Protein AF-A0A524ATP1-F1 (afdb_monomer_lite)

Foldseek 3Di:
DDPPPCDPVVVVCVVVVVVVVVVVVVVVVCVVVVVDDDDDDPDDDDDQDDPDPDDDCSVVVVVVVVVVVVVVVDDDDDDDD

Radius of gyration: 18.72 Å; chains: 1; bounding box: 36×38×41 Å

pLDDT: mean 85.95, std 11.74, range [39.0, 96.62]

Secondary structure (DSSP, 8-state):
------SSHHHHTHHHHHHHHHHHHHHHHHHHTT-S-----SS-------SSSS--SHHHHHHHHHHHHHHTT--------

Sequence (81 aa):
MNLNNRGLVNYLLLPISGVFYLLSRIRKFFYQAKLLTTHTFNIDVIVVGNITVGGSGKTPVVITLVNYFKQQGKRVGVVSR

Structure (mmCIF, N/CA/C/O backbone):
data_AF-A0A524ATP1-F1
#
_entry.id   AF-A0A524ATP1-F1
#
loop_
_atom_site.group_PDB
_atom_site.id
_atom_site.type_symbol
_atom_site.label_atom_id
_atom_site.label_alt_id
_atom_site.label_comp_id
_atom_site.label_asym_id
_atom_site.label_entity_id
_atom_site.label_seq_id
_atom_site.pdbx_PDB_ins_code
_atom_site.Cartn_x
_atom_site.Cartn_y
_atom_site.Cartn_z
_atom_site.occupancy
_atom_site.B_iso_or_equiv
_atom_site.auth_seq_id
_atom_site.auth_comp_id
_atom_site.auth_asym_id
_atom_site.auth_atom_id
_atom_site.pdbx_PDB_model_num
ATOM 1 N N . MET A 1 1 ? 16.413 19.217 -4.400 1.00 45.16 1 MET A N 1
ATOM 2 C CA . MET A 1 1 ? 16.632 18.053 -5.288 1.00 45.16 1 MET A CA 1
ATOM 3 C C . MET A 1 1 ? 16.532 18.567 -6.718 1.00 45.16 1 MET A C 1
ATOM 5 O O . MET A 1 1 ? 15.454 18.971 -7.129 1.00 45.16 1 MET A O 1
ATOM 9 N N . ASN A 1 2 ? 17.670 18.729 -7.395 1.00 39.00 2 ASN A N 1
ATOM 10 C CA . ASN A 1 2 ? 17.770 19.421 -8.684 1.00 39.00 2 ASN A CA 1
ATOM 11 C C . ASN A 1 2 ? 17.009 18.639 -9.774 1.00 39.00 2 ASN A C 1
ATOM 13 O O . ASN A 1 2 ? 17.464 17.597 -10.232 1.00 39.00 2 ASN A O 1
ATOM 17 N N . LEU A 1 3 ? 15.828 19.125 -10.162 1.00 61.88 3 LEU A N 1
ATOM 18 C CA . LEU A 1 3 ? 14.936 18.500 -11.151 1.00 61.88 3 LEU A CA 1
ATOM 19 C C . LEU A 1 3 ? 15.358 18.782 -12.609 1.00 61.88 3 LEU A C 1
ATOM 21 O O . LEU A 1 3 ? 14.664 18.355 -13.527 1.00 61.88 3 LEU A O 1
ATOM 25 N N . ASN A 1 4 ? 16.478 19.482 -12.823 1.00 55.88 4 ASN A N 1
ATOM 26 C CA . ASN A 1 4 ? 16.832 20.106 -14.102 1.00 55.88 4 ASN A CA 1
ATOM 27 C C . ASN A 1 4 ? 17.740 19.26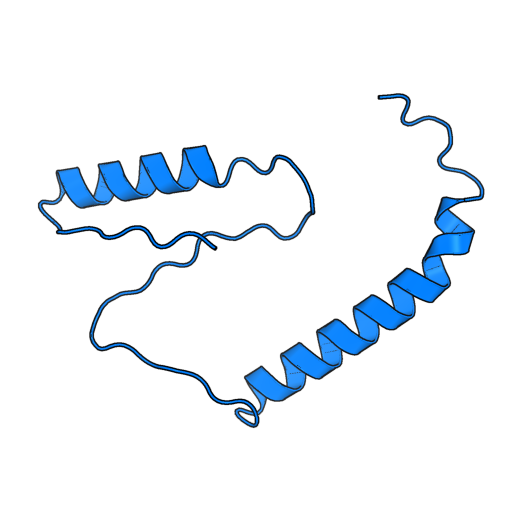4 -15.026 1.00 55.88 4 ASN A C 1
ATOM 29 O O . ASN A 1 4 ? 18.198 19.765 -16.042 1.00 55.88 4 ASN A O 1
ATOM 33 N N . ASN A 1 5 ? 17.994 17.984 -14.715 1.00 56.94 5 ASN A N 1
ATOM 34 C CA . ASN A 1 5 ? 18.817 17.089 -15.555 1.00 56.94 5 ASN A CA 1
ATOM 35 C C . ASN A 1 5 ? 17.980 16.040 -16.329 1.00 56.94 5 ASN A C 1
ATOM 37 O O . ASN A 1 5 ? 18.434 14.935 -16.624 1.00 56.94 5 ASN A O 1
ATOM 41 N N . ARG A 1 6 ? 16.712 16.363 -16.629 1.00 64.94 6 ARG A N 1
ATOM 42 C CA . ARG A 1 6 ? 15.687 15.462 -17.208 1.00 64.94 6 ARG A CA 1
ATOM 43 C C . ARG A 1 6 ? 15.780 15.262 -18.733 1.00 64.94 6 ARG A C 1
ATOM 45 O O . ARG A 1 6 ? 14.758 15.099 -19.389 1.00 64.94 6 ARG A O 1
ATOM 52 N N . GLY A 1 7 ? 16.982 15.265 -19.306 1.00 61.19 7 GLY A N 1
ATOM 53 C CA . GLY A 1 7 ? 17.148 15.283 -20.765 1.00 61.19 7 GLY A CA 1
ATOM 54 C C . GLY A 1 7 ? 17.482 13.946 -21.421 1.00 61.19 7 GLY A C 1
ATOM 55 O O . GLY A 1 7 ? 16.885 13.620 -22.432 1.00 61.19 7 GLY A O 1
ATOM 56 N N . LEU A 1 8 ? 18.436 13.177 -20.882 1.00 68.62 8 LEU A N 1
ATOM 57 C CA . LEU A 1 8 ? 19.028 12.036 -21.611 1.00 68.62 8 LEU A CA 1
ATOM 58 C C . LEU A 1 8 ? 19.004 10.727 -20.813 1.00 68.62 8 LEU A C 1
ATOM 60 O O . LEU A 1 8 ? 18.579 9.694 -21.323 1.00 68.62 8 LEU A O 1
ATOM 64 N N . VAL A 1 9 ? 19.353 10.774 -19.525 1.00 74.75 9 VAL A N 1
ATOM 65 C CA . VAL A 1 9 ? 19.328 9.592 -18.640 1.00 74.75 9 VAL A CA 1
ATOM 66 C C . VAL A 1 9 ? 17.914 9.019 -18.502 1.00 74.75 9 VAL A C 1
ATOM 68 O O . VAL A 1 9 ? 17.730 7.808 -18.476 1.00 74.75 9 VAL A O 1
ATOM 71 N N . ASN A 1 10 ? 16.889 9.874 -18.492 1.00 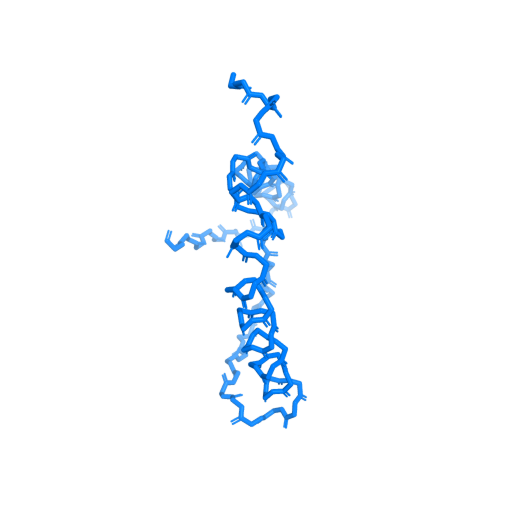74.62 10 ASN A N 1
ATOM 72 C CA . ASN A 1 10 ? 15.499 9.424 -18.418 1.00 74.62 10 ASN A CA 1
ATOM 73 C C . ASN A 1 10 ? 15.054 8.668 -19.681 1.00 74.62 10 ASN A C 1
ATOM 75 O O . ASN A 1 10 ? 14.260 7.738 -19.574 1.00 74.62 10 ASN A O 1
ATOM 79 N N . TYR A 1 11 ? 15.580 9.028 -20.859 1.00 78.38 11 TYR A N 1
ATOM 80 C CA . TYR A 1 11 ? 15.286 8.311 -22.104 1.00 78.38 11 TYR A CA 1
ATOM 81 C C . TYR A 1 11 ? 15.958 6.938 -22.136 1.00 78.38 11 TYR A C 1
ATOM 83 O O . TYR A 1 11 ? 15.341 5.974 -22.576 1.00 78.38 11 TYR A O 1
ATOM 91 N N . LEU A 1 12 ? 17.166 6.816 -21.578 1.00 83.25 12 LEU A N 1
ATOM 92 C CA . LEU A 1 12 ? 17.835 5.523 -21.382 1.00 83.25 12 LEU A CA 1
ATOM 93 C C . LEU A 1 12 ? 17.049 4.584 -20.448 1.00 83.25 12 LEU A C 1
ATOM 95 O O . LEU A 1 12 ? 17.126 3.366 -20.591 1.00 83.25 12 LEU A O 1
ATOM 99 N N . LEU A 1 13 ? 16.252 5.132 -19.525 1.00 85.56 13 LEU A N 1
ATOM 100 C CA . LEU A 1 13 ? 15.381 4.358 -18.634 1.00 85.56 13 LEU A CA 1
ATOM 101 C C . LEU A 1 13 ? 14.028 3.984 -19.266 1.00 85.56 13 LEU A C 1
ATOM 103 O O . LEU A 1 13 ? 13.329 3.131 -18.719 1.00 85.56 13 LEU A O 1
ATOM 107 N N . LEU A 1 14 ? 13.642 4.566 -20.409 1.00 86.38 14 LEU A N 1
ATOM 108 C CA . LEU A 1 14 ? 12.394 4.226 -21.106 1.00 86.38 14 LEU A CA 1
ATOM 109 C C . LEU A 1 14 ? 12.273 2.749 -21.509 1.00 86.38 14 LEU A C 1
ATOM 111 O O . LEU A 1 14 ? 11.209 2.190 -21.242 1.00 86.38 14 LEU A O 1
ATOM 115 N N . PRO A 1 15 ? 13.288 2.078 -22.097 1.00 88.75 15 PRO A N 1
ATOM 116 C CA . PRO A 1 15 ? 13.169 0.653 -22.413 1.00 88.75 15 PRO A CA 1
ATOM 117 C C . PRO A 1 15 ? 12.930 -0.191 -21.155 1.00 88.75 15 PRO A C 1
ATOM 119 O O . PRO A 1 15 ? 12.063 -1.063 -21.149 1.00 88.75 15 PRO A O 1
ATOM 122 N N . ILE A 1 16 ? 13.619 0.126 -20.054 1.00 90.75 16 ILE A N 1
ATOM 123 C CA . ILE A 1 16 ? 13.439 -0.547 -18.758 1.00 90.75 16 ILE A CA 1
ATOM 124 C C . ILE A 1 16 ? 12.030 -0.287 -18.205 1.00 90.75 16 ILE A C 1
ATOM 126 O O . ILE A 1 16 ? 11.364 -1.210 -17.737 1.00 90.75 16 ILE A O 1
ATOM 130 N N . SER A 1 17 ? 11.542 0.951 -18.310 1.00 89.50 17 SER A N 1
ATOM 131 C CA . SER A 1 17 ? 10.177 1.327 -17.931 1.00 89.50 17 SER A CA 1
ATOM 132 C C . SER A 1 17 ? 9.128 0.574 -18.755 1.00 89.50 17 SER A C 1
ATOM 134 O O . SER A 1 17 ? 8.151 0.078 -18.198 1.00 89.50 17 SER A O 1
ATOM 136 N N . GLY A 1 18 ? 9.351 0.412 -20.064 1.00 90.88 18 GLY A N 1
ATOM 137 C CA . GLY A 1 18 ? 8.482 -0.354 -20.957 1.00 90.88 18 GLY A CA 1
ATOM 138 C C . GLY A 1 18 ? 8.387 -1.828 -20.560 1.00 90.88 18 GLY A C 1
ATOM 139 O O . GLY A 1 18 ? 7.283 -2.363 -20.449 1.00 90.88 18 GLY A O 1
ATOM 140 N N . VAL A 1 19 ? 9.523 -2.467 -20.259 1.00 94.06 19 VAL A N 1
ATOM 141 C CA . VAL A 1 19 ? 9.558 -3.851 -19.754 1.00 94.06 19 VAL A CA 1
ATOM 142 C C . VAL A 1 19 ? 8.834 -3.959 -18.410 1.00 94.06 19 VAL A C 1
ATOM 144 O O . VAL A 1 19 ? 7.976 -4.826 -18.241 1.00 94.06 19 VAL A O 1
ATOM 147 N N . PHE A 1 20 ? 9.112 -3.056 -17.466 1.00 92.75 20 PHE A N 1
ATOM 148 C CA . PHE A 1 20 ? 8.427 -3.030 -16.171 1.00 92.75 20 PHE A CA 1
ATOM 149 C C . PHE A 1 20 ? 6.909 -2.853 -16.325 1.00 92.75 20 PHE A C 1
ATOM 151 O O . PHE A 1 20 ? 6.126 -3.554 -15.680 1.00 92.75 20 PHE A O 1
ATOM 158 N N . TYR A 1 21 ? 6.481 -1.952 -17.211 1.00 92.69 21 TYR A N 1
ATOM 159 C CA . TYR A 1 21 ? 5.073 -1.710 -17.506 1.00 92.69 21 TYR A CA 1
ATOM 160 C C . TYR A 1 21 ? 4.396 -2.956 -18.086 1.00 92.69 21 TYR A C 1
ATOM 162 O O . TYR A 1 21 ? 3.310 -3.330 -17.635 1.00 92.69 21 TYR A O 1
ATOM 170 N N . LEU A 1 22 ? 5.049 -3.632 -19.036 1.00 95.06 22 LEU A N 1
ATOM 171 C CA . LEU A 1 22 ? 4.543 -4.864 -19.636 1.00 95.06 22 LEU A CA 1
ATOM 172 C C . LEU A 1 22 ? 4.390 -5.972 -18.586 1.00 95.06 22 LEU A C 1
ATOM 174 O O . LEU A 1 22 ? 3.319 -6.567 -18.477 1.00 95.06 22 LEU A O 1
ATOM 178 N N . LEU A 1 23 ? 5.413 -6.196 -17.757 1.00 94.81 23 LEU A N 1
ATOM 179 C CA . LEU A 1 23 ? 5.366 -7.185 -16.675 1.00 94.81 23 LEU A CA 1
ATOM 180 C C . LEU A 1 23 ? 4.269 -6.866 -15.648 1.00 94.81 23 LEU A C 1
ATOM 182 O O . LEU A 1 23 ? 3.529 -7.758 -15.230 1.00 94.81 23 LEU A O 1
ATOM 186 N N . SER A 1 24 ? 4.113 -5.593 -15.275 1.00 93.12 24 SER A N 1
ATOM 187 C CA . SER A 1 24 ? 3.052 -5.141 -14.368 1.00 93.12 24 SER A CA 1
ATOM 188 C C . SER A 1 24 ? 1.655 -5.382 -14.955 1.00 93.12 24 SER A C 1
ATOM 190 O O . SER A 1 24 ? 0.759 -5.873 -14.262 1.00 93.12 24 SER A O 1
ATOM 192 N N . ARG A 1 25 ? 1.469 -5.123 -16.258 1.00 93.44 25 ARG A N 1
ATOM 193 C CA . ARG A 1 25 ? 0.216 -5.395 -16.984 1.00 93.44 25 ARG A CA 1
ATOM 194 C C . ARG A 1 25 ? -0.097 -6.884 -17.055 1.00 93.44 25 ARG A C 1
ATOM 196 O O . ARG A 1 25 ? -1.229 -7.259 -16.760 1.00 93.44 25 ARG A O 1
ATOM 203 N N . ILE A 1 26 ? 0.888 -7.719 -17.381 1.00 94.19 26 ILE A N 1
ATOM 204 C CA . ILE A 1 26 ? 0.737 -9.180 -17.418 1.00 94.19 26 ILE A CA 1
ATOM 205 C C . ILE A 1 26 ? 0.345 -9.706 -16.033 1.00 94.19 26 ILE A C 1
ATOM 207 O O . ILE A 1 26 ? -0.632 -10.439 -15.895 1.00 94.19 26 ILE A O 1
ATOM 211 N N . ARG A 1 27 ? 1.039 -9.265 -14.977 1.00 93.12 27 ARG A N 1
ATOM 212 C CA . ARG A 1 27 ? 0.700 -9.632 -13.596 1.00 93.12 27 ARG A CA 1
ATOM 213 C C . ARG A 1 27 ? -0.732 -9.226 -13.244 1.00 93.12 27 ARG A C 1
ATOM 215 O O . ARG A 1 27 ? -1.477 -10.039 -12.705 1.00 93.12 27 ARG A O 1
ATOM 222 N N . LYS A 1 28 ? -1.133 -7.989 -13.558 1.00 92.06 28 LYS A N 1
ATOM 223 C CA . LYS A 1 28 ? -2.502 -7.502 -13.326 1.00 92.06 28 LYS A CA 1
ATOM 224 C C . LYS A 1 28 ? -3.532 -8.354 -14.069 1.00 92.06 28 LYS A C 1
ATOM 226 O O . LYS A 1 28 ? -4.551 -8.699 -13.476 1.00 92.06 28 LYS A O 1
ATOM 231 N N . PHE A 1 29 ? -3.256 -8.713 -15.321 1.00 93.38 29 PHE A N 1
ATOM 232 C CA . PHE A 1 29 ? -4.122 -9.576 -16.119 1.00 93.38 29 PHE A CA 1
ATOM 233 C C . PHE A 1 29 ? -4.323 -10.943 -15.455 1.00 93.38 29 PHE A C 1
ATOM 235 O O . PHE A 1 29 ? -5.460 -11.373 -15.305 1.00 93.38 29 PHE A O 1
ATOM 242 N N . PHE A 1 30 ? -3.261 -11.581 -14.953 1.00 93.38 30 PHE A N 1
ATOM 243 C CA . PHE A 1 30 ? -3.383 -12.862 -14.249 1.00 93.38 30 PHE A CA 1
ATOM 244 C C . PHE A 1 30 ? -4.240 -12.788 -12.974 1.00 93.38 30 PHE A C 1
ATOM 246 O O . PHE A 1 30 ? -5.007 -13.712 -12.700 1.00 93.38 30 PHE A O 1
ATOM 253 N N . TYR A 1 31 ? -4.169 -11.688 -12.215 1.00 91.44 31 TYR A N 1
ATOM 254 C CA . TYR A 1 31 ? -5.070 -11.470 -11.074 1.00 91.44 31 TYR A CA 1
ATOM 255 C C . TYR A 1 31 ? -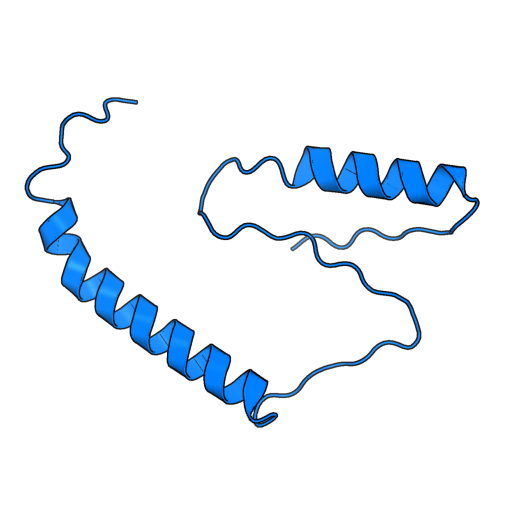6.522 -11.239 -11.513 1.00 91.44 31 TYR A C 1
ATOM 257 O O . TYR A 1 31 ? -7.437 -11.790 -10.909 1.00 91.44 31 TYR A O 1
ATOM 265 N N . GLN A 1 32 ? -6.749 -10.461 -12.576 1.00 90.44 32 GLN A N 1
ATOM 266 C CA . GLN A 1 32 ? -8.094 -10.215 -13.114 1.00 90.44 32 GLN A CA 1
ATOM 267 C C . GLN A 1 32 ? -8.733 -11.485 -13.686 1.00 90.44 32 GLN A C 1
ATOM 269 O O . GLN A 1 32 ? -9.921 -11.720 -13.482 1.00 90.44 32 GLN A O 1
ATOM 274 N N . ALA A 1 33 ? -7.933 -12.330 -14.337 1.00 91.38 33 ALA A N 1
ATOM 275 C CA . ALA A 1 33 ? -8.340 -13.632 -14.851 1.00 91.38 33 ALA A CA 1
ATOM 276 C C . ALA A 1 33 ? -8.524 -14.694 -13.747 1.00 91.38 33 ALA A C 1
ATOM 278 O O . ALA A 1 33 ? -8.825 -15.840 -14.064 1.00 91.38 33 ALA A O 1
ATOM 279 N N . LYS A 1 34 ? -8.334 -14.339 -12.462 1.00 88.56 34 LYS A N 1
ATOM 280 C CA . LYS A 1 34 ? -8.387 -15.252 -11.303 1.00 88.56 34 LYS A CA 1
ATOM 281 C C . LYS A 1 34 ? -7.435 -16.456 -11.413 1.00 88.56 34 LYS A C 1
ATOM 283 O O . LYS A 1 34 ? -7.654 -17.476 -10.770 1.00 88.56 34 LYS A O 1
ATOM 288 N N . LEU A 1 35 ? -6.366 -16.328 -12.204 1.00 87.94 35 LEU A N 1
ATOM 289 C CA . LEU A 1 35 ? -5.346 -17.368 -12.377 1.00 87.94 35 LEU A CA 1
ATOM 290 C C . LEU A 1 35 ? -4.347 -17.392 -11.212 1.00 87.94 35 LEU A C 1
ATOM 292 O O . LEU A 1 35 ? -3.700 -18.406 -10.970 1.00 87.94 35 LEU A O 1
ATOM 296 N N . LEU A 1 36 ? -4.219 -16.278 -10.486 1.00 87.50 36 LEU A N 1
ATOM 297 C CA . LEU A 1 36 ? -3.410 -16.180 -9.273 1.00 87.50 36 LEU A CA 1
ATOM 298 C C . LEU A 1 36 ? -4.282 -16.298 -8.021 1.00 87.50 36 LEU A C 1
ATOM 300 O O . LEU A 1 36 ? -5.376 -15.733 -7.950 1.00 87.50 36 LEU A O 1
ATOM 304 N N . THR A 1 37 ? -3.751 -16.984 -7.007 1.00 84.19 37 THR A N 1
ATOM 305 C CA . THR A 1 37 ? -4.416 -17.187 -5.718 1.00 84.19 37 THR A CA 1
ATOM 306 C C . THR A 1 37 ? -4.759 -15.851 -5.066 1.00 84.19 37 THR A C 1
ATOM 308 O O . THR A 1 37 ? -3.894 -15.000 -4.848 1.00 84.19 37 THR A O 1
ATOM 311 N N . THR A 1 38 ? -6.037 -15.681 -4.742 1.00 86.44 38 THR A N 1
ATOM 312 C CA . THR A 1 38 ? -6.555 -14.536 -3.993 1.00 86.44 38 THR A CA 1
ATOM 313 C C . THR A 1 38 ? -7.107 -15.052 -2.672 1.00 86.44 38 THR A C 1
ATOM 315 O O . THR A 1 38 ? -7.889 -15.998 -2.663 1.00 86.44 38 THR A O 1
ATOM 318 N N . HIS A 1 39 ? -6.696 -14.444 -1.562 1.00 87.06 39 HIS A N 1
ATOM 319 C CA . HIS A 1 39 ? -7.209 -14.782 -0.237 1.00 87.06 39 HIS A CA 1
ATOM 320 C C . HIS A 1 39 ? -8.335 -13.826 0.139 1.00 87.06 39 HIS A C 1
ATOM 322 O O . HIS A 1 39 ? -8.181 -12.608 0.053 1.00 87.06 39 HIS A O 1
ATOM 328 N N . THR A 1 40 ? -9.461 -14.388 0.562 1.00 86.44 40 THR A N 1
ATOM 329 C CA . THR A 1 40 ? -10.596 -13.645 1.105 1.00 86.44 40 THR A CA 1
ATOM 330 C C . THR A 1 40 ? -10.631 -13.819 2.614 1.00 86.44 40 THR A C 1
ATOM 332 O O . THR A 1 40 ? -10.387 -14.912 3.123 1.00 86.44 40 THR A O 1
ATOM 335 N N . PHE A 1 41 ? -10.952 -12.748 3.327 1.00 88.50 41 PHE A N 1
ATOM 336 C CA . PHE A 1 41 ? -11.102 -12.758 4.777 1.00 88.50 41 PHE A CA 1
ATOM 337 C C . PHE A 1 41 ? -12.569 -12.513 5.137 1.00 88.50 41 PHE A C 1
ATOM 339 O O . PHE A 1 41 ? -13.268 -11.808 4.416 1.00 88.50 41 PHE A O 1
ATOM 346 N N . ASN A 1 42 ? -13.020 -13.048 6.274 1.00 90.19 42 ASN A N 1
ATOM 347 C CA . ASN A 1 42 ? -14.377 -12.821 6.802 1.00 90.19 42 ASN A CA 1
ATOM 348 C C . ASN A 1 42 ? -14.542 -11.448 7.489 1.00 90.19 42 ASN A C 1
ATOM 350 O O . ASN A 1 42 ? -15.539 -11.212 8.165 1.00 90.19 42 ASN A O 1
ATOM 354 N N . ILE A 1 43 ? -13.548 -10.568 7.368 1.00 90.81 43 ILE A N 1
ATOM 355 C CA . ILE A 1 43 ? -13.537 -9.220 7.940 1.00 90.81 43 ILE A CA 1
ATOM 356 C C . ILE A 1 43 ? -13.330 -8.192 6.831 1.00 90.81 43 ILE A C 1
ATOM 358 O O . ILE A 1 43 ? -12.698 -8.490 5.816 1.00 90.81 43 ILE A O 1
ATOM 362 N N . ASP A 1 44 ? -13.805 -6.970 7.058 1.00 90.38 44 ASP A N 1
ATOM 363 C CA . ASP A 1 44 ? -13.577 -5.857 6.141 1.00 90.38 44 ASP A CA 1
ATOM 364 C C . ASP A 1 44 ? -12.092 -5.471 6.118 1.00 90.38 44 ASP A C 1
ATOM 366 O O . ASP A 1 44 ? -11.499 -5.139 7.149 1.00 90.38 44 ASP A O 1
ATOM 370 N N . VAL A 1 45 ? -11.487 -5.486 4.927 1.00 92.75 45 VAL A N 1
ATOM 371 C CA . VAL A 1 45 ? -10.077 -5.130 4.721 1.00 92.75 45 VAL A CA 1
ATOM 372 C C . VAL A 1 45 ? -9.981 -3.882 3.855 1.00 92.75 45 VAL A C 1
ATOM 374 O O . VAL A 1 45 ? -10.449 -3.863 2.718 1.00 92.75 45 VAL A O 1
ATOM 377 N N . ILE A 1 46 ? -9.318 -2.846 4.375 1.00 92.62 46 ILE A N 1
ATOM 378 C CA . ILE A 1 46 ? -9.046 -1.605 3.644 1.00 92.62 46 ILE A CA 1
ATOM 379 C C . ILE A 1 46 ? -7.552 -1.527 3.334 1.00 92.62 46 ILE A C 1
ATOM 381 O O . ILE A 1 46 ? -6.718 -1.547 4.238 1.00 92.62 46 ILE A O 1
ATOM 385 N N . VAL A 1 47 ? -7.209 -1.418 2.049 1.00 91.56 47 VAL A N 1
ATOM 386 C CA . VAL A 1 47 ? -5.818 -1.327 1.583 1.00 91.56 47 VAL A CA 1
ATOM 387 C C . VAL A 1 47 ? -5.476 0.123 1.249 1.00 91.56 47 VAL A C 1
ATOM 389 O O . VAL A 1 47 ? -6.056 0.705 0.335 1.00 91.56 47 VAL A O 1
ATOM 392 N N . VAL A 1 48 ? -4.496 0.696 1.955 1.00 90.94 48 VAL A N 1
ATOM 393 C CA . VAL A 1 48 ? -3.977 2.048 1.686 1.00 90.94 48 VAL A CA 1
ATOM 394 C C . VAL A 1 48 ? -2.634 1.943 0.958 1.00 90.94 48 VAL A C 1
ATOM 396 O O . VAL A 1 48 ? -1.612 1.596 1.548 1.00 90.94 48 VAL A O 1
ATOM 399 N N . GLY A 1 49 ? -2.637 2.233 -0.344 1.00 88.12 49 GLY A N 1
ATOM 400 C CA . GLY A 1 49 ? -1.459 2.174 -1.217 1.00 88.12 49 GLY A CA 1
ATOM 401 C C . GLY A 1 49 ? -1.119 3.517 -1.868 1.00 88.12 49 GLY A C 1
ATOM 402 O O . GLY A 1 49 ? -1.837 4.497 -1.708 1.00 88.12 49 GLY A O 1
ATOM 403 N N . ASN A 1 50 ? -0.017 3.559 -2.622 1.00 86.69 50 ASN A N 1
ATOM 404 C CA . ASN A 1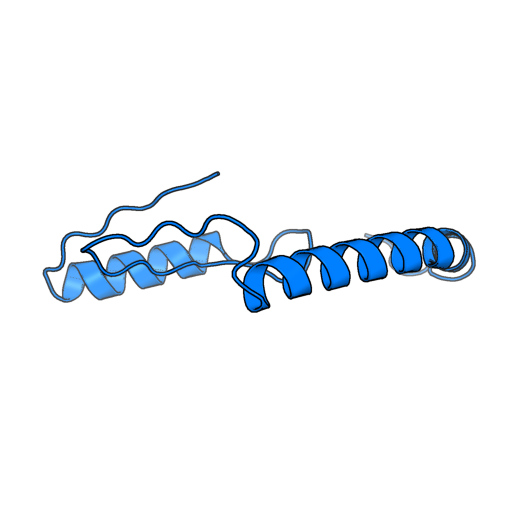 50 ? 0.314 4.677 -3.509 1.00 86.69 50 ASN A CA 1
ATOM 405 C C . ASN A 1 50 ? 0.768 4.157 -4.876 1.00 86.69 50 ASN A C 1
ATOM 407 O O . ASN A 1 50 ? 1.356 3.080 -4.956 1.00 86.69 50 ASN A O 1
ATOM 411 N N . ILE A 1 51 ? 0.532 4.945 -5.925 1.00 82.81 51 ILE A N 1
ATOM 412 C CA . ILE A 1 51 ? 0.916 4.622 -7.309 1.00 82.81 51 ILE A CA 1
ATOM 413 C C . ILE A 1 51 ? 2.393 4.966 -7.567 1.00 82.81 51 ILE A C 1
ATOM 415 O O . ILE A 1 51 ? 3.056 4.311 -8.367 1.00 82.81 51 ILE A O 1
ATOM 419 N N . THR A 1 52 ? 2.930 5.956 -6.852 1.00 80.69 52 THR A N 1
ATOM 420 C CA . THR A 1 52 ? 4.296 6.469 -7.042 1.00 80.69 52 THR A CA 1
ATOM 421 C C . THR A 1 52 ? 5.249 5.991 -5.939 1.00 80.69 52 THR A C 1
ATOM 423 O O . THR A 1 52 ? 4.869 5.799 -4.779 1.00 80.69 52 THR A O 1
ATOM 426 N N . VAL A 1 53 ? 6.527 5.832 -6.269 1.00 76.62 53 VAL A N 1
ATOM 427 C CA . VAL A 1 53 ? 7.584 5.592 -5.276 1.00 76.62 53 VAL A CA 1
ATOM 428 C C . VAL A 1 53 ? 7.950 6.897 -4.551 1.00 76.62 53 VAL A C 1
ATOM 430 O O . VAL A 1 53 ? 8.025 7.951 -5.175 1.00 76.62 53 VAL A O 1
ATOM 433 N N . GLY A 1 54 ? 8.150 6.842 -3.228 1.00 74.56 54 GLY A N 1
ATOM 434 C CA . GLY A 1 54 ? 8.513 8.001 -2.395 1.00 74.56 54 GLY A CA 1
ATOM 435 C C . GLY A 1 54 ? 7.516 8.346 -1.278 1.00 74.56 54 GLY A C 1
ATOM 436 O O . GLY A 1 54 ? 6.546 7.619 -1.025 1.00 74.56 54 GLY A O 1
ATOM 437 N N . GLY A 1 55 ? 7.778 9.461 -0.586 1.00 74.00 55 GLY A N 1
ATOM 438 C CA . GLY A 1 55 ? 6.960 9.987 0.512 1.00 74.00 55 GLY A CA 1
ATOM 439 C C . GLY A 1 55 ? 5.577 10.402 0.019 1.00 74.00 55 GLY A C 1
ATOM 440 O O . GLY A 1 55 ? 5.408 11.448 -0.589 1.00 74.00 55 GLY A O 1
ATOM 441 N N . SER A 1 56 ? 4.592 9.541 0.245 1.00 66.81 56 SER A N 1
ATOM 442 C CA . SER A 1 56 ? 3.287 9.592 -0.425 1.00 66.81 56 SER A CA 1
ATOM 443 C C . SER A 1 56 ? 2.116 9.752 0.538 1.00 66.81 56 SER A C 1
ATOM 445 O O . SER A 1 56 ? 0.995 9.371 0.230 1.00 66.81 56 SER A O 1
ATOM 447 N N . GLY A 1 57 ? 2.382 10.254 1.746 1.00 78.75 57 GLY A N 1
ATOM 448 C CA . GLY A 1 57 ? 1.339 10.549 2.731 1.00 78.75 57 GLY A CA 1
ATOM 449 C C . GLY A 1 57 ? 0.537 9.338 3.228 1.00 78.75 57 GLY A C 1
ATOM 450 O O . GLY A 1 57 ? -0.417 9.527 3.975 1.00 78.75 57 GLY A O 1
ATOM 451 N N . LYS A 1 58 ? 0.923 8.100 2.872 1.00 87.88 58 LYS A N 1
ATOM 452 C CA . LYS A 1 58 ? 0.215 6.873 3.281 1.00 87.88 58 LYS A CA 1
ATOM 453 C C . LYS A 1 58 ? 0.062 6.786 4.799 1.00 87.88 58 LYS A C 1
ATOM 455 O O . LYS A 1 58 ? -1.016 6.468 5.279 1.00 87.88 58 LYS A O 1
ATOM 460 N N . THR A 1 59 ? 1.118 7.114 5.544 1.00 86.56 59 THR A N 1
ATOM 461 C CA . THR A 1 59 ? 1.115 7.044 7.011 1.00 86.56 59 THR A CA 1
ATOM 462 C C . THR A 1 59 ? 0.107 8.017 7.640 1.00 86.56 59 THR A C 1
ATOM 464 O O . THR A 1 59 ? -0.739 7.539 8.393 1.00 86.56 59 THR A O 1
ATOM 467 N N . PRO A 1 60 ? 0.090 9.327 7.301 1.00 89.56 60 PRO A N 1
ATOM 468 C CA . PRO A 1 60 ? -0.994 10.221 7.716 1.00 89.56 60 PRO A CA 1
ATOM 469 C C . PRO A 1 60 ? -2.396 9.700 7.380 1.00 89.56 60 PRO A C 1
ATOM 471 O O . PRO A 1 60 ? -3.271 9.712 8.239 1.00 89.56 60 PRO A O 1
ATOM 474 N N . VAL A 1 61 ? -2.602 9.181 6.164 1.00 92.00 61 VAL A N 1
ATOM 475 C CA . VAL A 1 61 ? -3.912 8.660 5.735 1.00 92.00 61 VAL A CA 1
ATOM 476 C C . VAL A 1 61 ? -4.343 7.462 6.580 1.00 92.00 61 VAL A C 1
ATOM 478 O O . VAL A 1 61 ? -5.483 7.420 7.036 1.00 92.00 61 VAL A O 1
ATOM 481 N N . VAL A 1 62 ? -3.439 6.512 6.837 1.00 93.31 62 VAL A N 1
ATOM 482 C CA . VAL A 1 62 ? -3.722 5.353 7.697 1.00 93.31 62 VAL A CA 1
ATOM 483 C C . VAL A 1 62 ? -4.103 5.809 9.106 1.00 93.31 62 VAL A C 1
ATOM 485 O O . VAL A 1 62 ? -5.083 5.310 9.652 1.00 93.31 62 VAL A O 1
ATOM 488 N N . ILE A 1 63 ? -3.387 6.782 9.679 1.00 93.38 63 ILE A N 1
ATOM 489 C CA . ILE A 1 63 ? -3.685 7.313 11.019 1.00 93.38 63 ILE A CA 1
ATOM 490 C C . ILE A 1 63 ? -5.091 7.922 11.064 1.00 93.38 63 ILE A C 1
ATOM 492 O O . ILE A 1 63 ? -5.871 7.597 11.961 1.00 93.38 63 ILE A O 1
ATOM 496 N N . THR A 1 64 ? -5.448 8.755 10.083 1.00 94.19 64 THR A N 1
ATOM 497 C CA . THR A 1 64 ? -6.788 9.350 10.001 1.00 94.19 64 THR A CA 1
ATOM 498 C C . THR A 1 64 ? -7.870 8.280 9.880 1.00 94.19 64 THR A C 1
ATOM 500 O O . THR A 1 64 ? -8.882 8.353 10.575 1.00 94.19 64 THR A O 1
ATOM 503 N N . LEU A 1 65 ? -7.642 7.252 9.059 1.00 94.75 65 LEU A N 1
ATOM 504 C CA . LEU A 1 65 ? -8.593 6.160 8.862 1.00 94.75 65 LEU A CA 1
ATOM 505 C C . LEU A 1 65 ? -8.811 5.347 10.148 1.00 94.75 65 LEU A C 1
ATOM 507 O O . LEU A 1 65 ? -9.944 5.043 10.521 1.00 94.75 65 LEU A O 1
ATOM 511 N N . VAL A 1 66 ? -7.723 5.028 10.851 1.00 94.94 66 VAL A N 1
ATOM 512 C CA . VAL A 1 66 ? -7.765 4.311 12.131 1.00 94.94 66 VAL A CA 1
ATOM 513 C C . VAL A 1 66 ? -8.532 5.124 13.168 1.00 94.94 66 VAL A C 1
ATOM 515 O O . VAL A 1 66 ? -9.398 4.575 13.847 1.00 94.94 66 VAL A O 1
ATOM 518 N N . ASN A 1 67 ? -8.254 6.424 13.277 1.00 95.62 67 ASN A N 1
ATOM 519 C CA . ASN A 1 67 ? -8.940 7.298 14.226 1.00 95.62 67 ASN A CA 1
ATOM 520 C C . ASN A 1 67 ? -10.435 7.414 13.917 1.00 95.62 67 ASN A C 1
ATOM 522 O O . ASN A 1 67 ? -11.246 7.307 14.832 1.00 95.62 67 ASN A O 1
ATOM 526 N N . TYR A 1 68 ? -10.800 7.552 12.642 1.00 95.88 68 TYR A N 1
ATOM 527 C CA . TYR A 1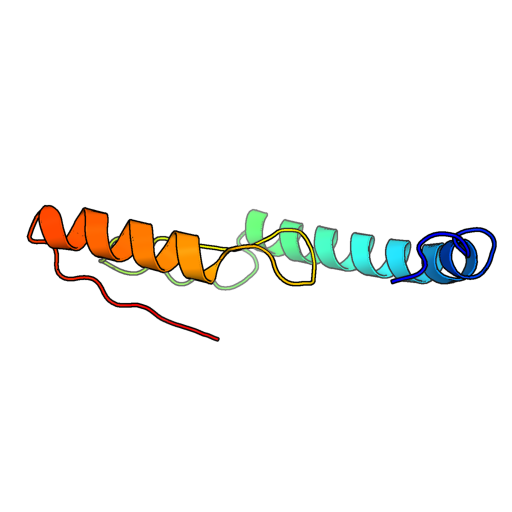 68 ? -12.193 7.600 12.205 1.00 95.88 68 TYR A CA 1
ATOM 528 C C . TYR A 1 68 ? -12.974 6.347 12.630 1.00 95.88 68 TYR A C 1
ATOM 530 O O . TYR A 1 68 ? -14.029 6.447 13.252 1.00 95.88 68 TYR A O 1
ATOM 538 N N . PHE A 1 69 ? -12.437 5.150 12.379 1.00 95.56 69 PHE A N 1
ATOM 539 C CA . PHE A 1 69 ? -13.120 3.911 12.763 1.00 95.56 69 PHE A CA 1
ATOM 540 C C . PHE A 1 69 ? -13.089 3.638 14.269 1.00 95.56 69 PHE A C 1
ATOM 542 O O . PHE A 1 69 ? -14.053 3.092 14.806 1.00 95.56 69 PHE A O 1
ATOM 549 N N . LYS A 1 70 ? -12.033 4.063 14.969 1.00 95.06 70 LYS A N 1
ATOM 550 C CA . LYS A 1 70 ? -11.998 4.026 16.437 1.00 95.06 70 LYS A CA 1
ATOM 551 C C . LYS A 1 70 ? -13.083 4.909 17.055 1.00 95.06 70 LYS A C 1
ATOM 553 O O . LYS A 1 70 ? -13.725 4.476 18.004 1.00 95.06 70 LYS A O 1
ATOM 558 N N . GLN A 1 71 ? -13.332 6.101 16.505 1.00 96.62 71 GLN A N 1
ATOM 559 C CA . GLN A 1 71 ? -14.416 6.987 16.960 1.00 96.62 71 GLN A CA 1
ATOM 560 C C . GLN A 1 71 ? -15.808 6.370 16.757 1.00 96.62 71 GLN A C 1
ATOM 562 O O . GLN A 1 71 ? -16.722 6.657 17.518 1.00 96.62 71 GLN A O 1
ATOM 567 N N . GLN A 1 72 ? -15.960 5.469 15.785 1.00 95.81 72 GLN A N 1
ATOM 568 C CA . GLN A 1 72 ? -17.180 4.680 15.581 1.00 95.81 72 GLN A CA 1
ATOM 569 C C . GLN A 1 72 ? -17.263 3.429 16.475 1.00 95.81 72 GLN A C 1
ATOM 571 O O . GLN A 1 72 ? -18.129 2.583 16.266 1.00 95.81 72 GLN A O 1
ATOM 576 N N . GLY A 1 73 ? -16.339 3.254 17.426 1.00 94.75 73 GLY A N 1
ATOM 577 C CA . GLY A 1 73 ? -16.298 2.089 18.312 1.00 94.75 73 GLY A CA 1
ATOM 578 C C . GLY A 1 73 ? -15.846 0.790 17.636 1.00 94.75 73 GLY A C 1
ATOM 579 O O . GLY A 1 73 ? -15.995 -0.286 18.216 1.00 94.75 73 GLY A O 1
ATOM 580 N N . LYS A 1 74 ? -15.287 0.845 16.418 1.00 94.25 74 LYS A N 1
ATOM 581 C CA . LYS A 1 74 ? -14.797 -0.352 15.721 1.00 94.25 74 LYS A CA 1
ATOM 582 C C . LYS A 1 74 ? -13.398 -0.742 16.202 1.00 94.25 74 LYS A C 1
ATOM 584 O O . LYS A 1 74 ? -12.537 0.102 16.453 1.00 94.25 74 LYS A O 1
ATOM 589 N N . ARG A 1 75 ? -13.141 -2.053 16.263 1.00 93.56 75 ARG A N 1
ATOM 590 C CA . ARG A 1 75 ? -11.799 -2.610 16.498 1.00 93.56 75 ARG A CA 1
ATOM 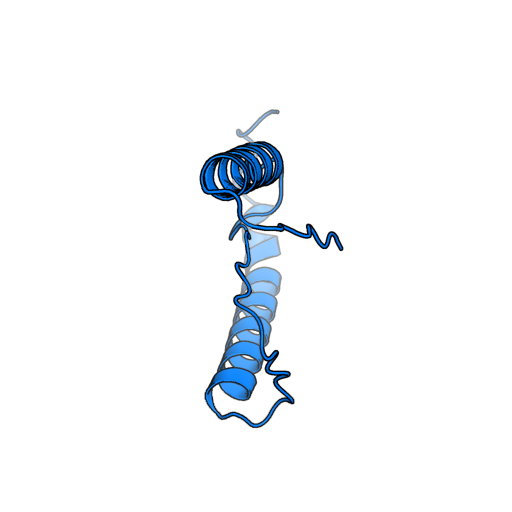591 C C . ARG A 1 75 ? -11.029 -2.621 15.181 1.00 93.56 75 ARG A C 1
ATOM 593 O O . ARG A 1 75 ? -11.435 -3.300 14.244 1.00 93.56 75 ARG A O 1
ATOM 600 N N . VAL A 1 76 ? -9.930 -1.874 15.115 1.00 94.62 76 VAL A N 1
ATOM 601 C CA . VAL A 1 76 ? -9.117 -1.710 13.900 1.00 94.62 76 VAL A CA 1
ATOM 602 C C . VAL A 1 76 ? -7.736 -2.319 14.119 1.00 94.62 76 VAL A C 1
ATOM 604 O O . VAL A 1 76 ? -7.089 -2.021 15.122 1.00 94.62 76 VAL A O 1
ATOM 607 N N . GLY A 1 77 ? -7.278 -3.135 13.170 1.00 92.94 77 GLY A N 1
ATOM 608 C CA . GLY A 1 77 ? -5.898 -3.616 13.084 1.00 92.94 77 GLY A CA 1
ATOM 609 C C . GLY A 1 77 ? -5.169 -2.959 11.913 1.00 92.94 77 GLY A C 1
ATOM 610 O O . GLY A 1 77 ? -5.776 -2.703 10.875 1.00 92.94 77 GLY A O 1
ATOM 611 N N . VAL A 1 78 ? -3.873 -2.686 12.072 1.00 92.75 78 VAL A N 1
ATOM 612 C CA . VAL A 1 78 ? -3.017 -2.157 11.000 1.00 92.75 78 VAL A CA 1
ATOM 613 C C . VAL A 1 78 ? -1.958 -3.197 10.674 1.00 92.75 78 VAL A C 1
ATOM 615 O O . VAL A 1 78 ? -1.243 -3.649 11.564 1.00 92.75 78 VAL A O 1
ATOM 618 N N . VAL A 1 79 ? -1.849 -3.558 9.398 1.00 91.25 79 VAL A N 1
ATOM 619 C CA . VAL A 1 79 ? -0.804 -4.451 8.888 1.00 91.25 79 VAL A CA 1
ATOM 620 C C . VAL A 1 79 ? 0.137 -3.625 8.018 1.00 91.25 79 VAL A C 1
ATOM 622 O O . VAL A 1 79 ? -0.306 -3.001 7.054 1.00 91.25 79 VAL A O 1
ATOM 625 N N . SER A 1 80 ? 1.426 -3.612 8.359 1.00 88.88 80 SER A N 1
ATOM 626 C CA . SER A 1 80 ? 2.482 -3.020 7.530 1.00 88.88 80 SER A CA 1
ATOM 627 C C . SER A 1 80 ? 3.295 -4.122 6.861 1.00 88.88 80 SER A C 1
ATOM 629 O O . SER A 1 80 ? 3.495 -5.185 7.448 1.00 88.88 80 SER A O 1
ATOM 631 N N . ARG A 1 81 ? 3.757 -3.848 5.639 1.00 80.81 81 ARG A N 1
ATOM 632 C CA . ARG A 1 81 ? 4.861 -4.584 5.013 1.00 80.81 81 ARG A CA 1
ATOM 633 C C . ARG A 1 81 ? 6.189 -4.080 5.569 1.00 80.81 81 ARG A C 1
ATOM 635 O O . ARG A 1 81 ? 6.218 -2.892 5.974 1.00 80.81 81 ARG A O 1
#